Protein AF-W7Z1G6-F1 (afdb_monomer_lite)

Foldseek 3Di:
DDDDLLRLLVLLQVQDVVQHVDHFDDSDLVRLLVSLLVCVVVPVDPQRPDPQDGVNDRSVNDDSSRSSVVSCVRGSVD

Secondary structure (DSSP, 8-state):
-PPPHHHHHHHHHHHHHHHSS---SSSSHHHHHHHHHHHHHTT--TTEEETTEETTEEGGGS-HHHHHHHHHHHTTT-

pLDDT: mean 93.92, std 6.49, range [56.5, 98.0]

Organism: NCBI:txid1236976

Radius of gyration: 11.61 Å; chains: 1; bounding box: 25×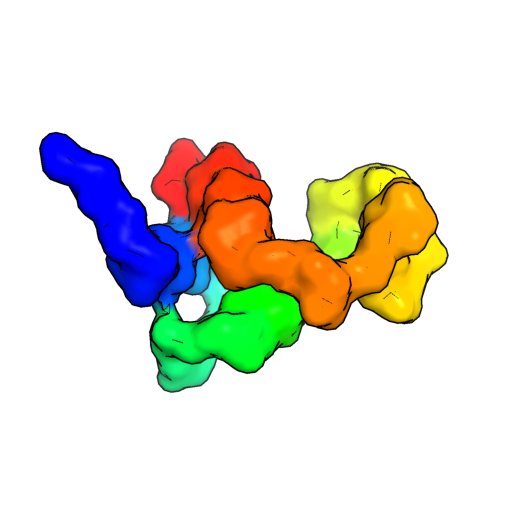27×30 Å

Sequence (78 aa):
MLKTTEQLIERALDGVELATDISHCDHSSKELRRVLFDLAEDGAWSEYEGNGYFEDVHISEMSDREIARILIRDYANA

Structure (mmCIF, N/CA/C/O backbone):
data_AF-W7Z1G6-F1
#
_entry.id   AF-W7Z1G6-F1
#
loop_
_atom_site.group_PDB
_atom_site.id
_atom_site.type_symbol
_atom_site.label_atom_id
_atom_site.label_alt_id
_atom_site.label_comp_id
_atom_site.label_asym_id
_atom_site.label_entity_id
_atom_site.label_seq_id
_atom_site.pdbx_PDB_ins_code
_atom_site.Cartn_x
_atom_site.Cartn_y
_atom_site.Cartn_z
_atom_site.occupancy
_atom_site.B_iso_or_equiv
_atom_site.auth_seq_id
_atom_site.auth_comp_id
_atom_site.auth_asym_id
_atom_site.auth_atom_id
_atom_site.pdbx_PDB_model_num
ATOM 1 N N . MET A 1 1 ? -11.843 15.011 15.105 1.00 65.06 1 MET A N 1
ATOM 2 C CA . MET A 1 1 ? -10.440 14.648 15.405 1.00 65.06 1 MET A CA 1
ATOM 3 C C . MET A 1 1 ? -9.858 13.999 14.157 1.00 65.06 1 MET A C 1
ATOM 5 O O . MET A 1 1 ? -10.551 13.175 13.572 1.00 65.06 1 MET A O 1
ATOM 9 N N . LEU A 1 2 ? -8.677 14.412 13.684 1.00 79.69 2 LEU A N 1
ATOM 10 C CA . LEU A 1 2 ? -8.030 13.757 12.538 1.00 79.69 2 LEU A CA 1
ATOM 11 C C . LEU A 1 2 ? -7.441 12.415 12.995 1.00 79.69 2 LEU A C 1
ATOM 13 O O . LEU A 1 2 ? -6.832 12.368 14.059 1.00 79.69 2 LEU A O 1
ATOM 17 N N . LYS A 1 3 ? -7.619 11.349 12.201 1.00 88.75 3 LYS A N 1
ATOM 18 C CA . LYS A 1 3 ? -7.001 10.039 12.473 1.00 88.75 3 LYS A CA 1
ATOM 19 C C . LYS A 1 3 ? -5.474 10.137 12.409 1.00 88.75 3 LYS A C 1
ATOM 21 O O . LYS A 1 3 ? -4.946 10.803 11.498 1.00 88.75 3 LYS A O 1
ATOM 26 N N . THR A 1 4 ? -4.796 9.468 13.344 1.00 95.75 4 THR A N 1
ATOM 27 C CA . THR A 1 4 ? -3.332 9.306 13.311 1.00 95.75 4 THR A CA 1
ATOM 28 C C . THR A 1 4 ? -2.922 8.458 12.107 1.00 95.75 4 THR A C 1
ATOM 30 O O . THR A 1 4 ? -3.776 7.893 11.422 1.00 95.75 4 THR A O 1
ATOM 33 N N . THR A 1 5 ? -1.629 8.416 11.788 1.00 96.19 5 THR A N 1
ATOM 34 C CA . THR A 1 5 ? -1.148 7.577 10.682 1.00 96.19 5 THR A CA 1
ATOM 35 C C . THR A 1 5 ? -1.343 6.101 11.012 1.00 96.19 5 THR A C 1
ATOM 37 O O . THR A 1 5 ? -1.864 5.377 10.176 1.00 96.19 5 THR A O 1
ATOM 40 N N . GLU A 1 6 ? -1.068 5.682 12.245 1.00 96.69 6 GLU A N 1
ATOM 41 C CA . GLU A 1 6 ? -1.256 4.302 12.710 1.00 96.69 6 GLU A CA 1
ATOM 42 C C . GLU A 1 6 ? -2.719 3.857 12.556 1.00 96.69 6 GLU A C 1
ATOM 44 O O . GLU A 1 6 ? -2.990 2.817 11.970 1.00 96.69 6 GLU A O 1
ATOM 49 N N . GLN A 1 7 ? -3.676 4.707 12.949 1.00 97.00 7 GLN A N 1
ATOM 50 C CA . GLN A 1 7 ? -5.113 4.440 12.775 1.00 97.00 7 GLN A CA 1
ATOM 51 C C . GLN A 1 7 ? -5.560 4.369 11.307 1.00 97.00 7 GLN A C 1
ATOM 53 O O . GLN A 1 7 ? -6.632 3.841 11.004 1.00 97.00 7 GLN A O 1
ATOM 58 N N . LEU A 1 8 ? -4.813 4.990 10.390 1.00 97.75 8 LEU A N 1
ATOM 59 C CA . LEU A 1 8 ? -5.070 4.858 8.958 1.00 97.75 8 LEU A CA 1
ATOM 60 C C . LEU A 1 8 ? -4.470 3.564 8.415 1.00 97.75 8 LEU A C 1
ATOM 62 O O . LEU A 1 8 ? -5.128 2.930 7.602 1.00 97.75 8 LEU A O 1
ATOM 66 N N . ILE A 1 9 ? -3.277 3.174 8.867 1.00 98.00 9 ILE A N 1
ATOM 67 C CA . ILE A 1 9 ? -2.642 1.909 8.480 1.00 98.00 9 ILE A CA 1
ATOM 68 C C . ILE A 1 9 ? -3.520 0.731 8.898 1.00 98.00 9 ILE A C 1
ATOM 70 O O . ILE A 1 9 ? -3.849 -0.090 8.051 1.00 98.00 9 ILE A O 1
ATOM 74 N N . GLU A 1 10 ? -3.964 0.707 10.158 1.00 97.38 10 GLU A N 1
ATOM 75 C CA . GLU A 1 10 ? -4.861 -0.328 10.688 1.00 97.38 10 GLU A CA 1
ATOM 76 C C . GLU A 1 10 ? -6.114 -0.467 9.821 1.00 97.38 10 GLU A C 1
ATOM 78 O O . GLU A 1 10 ? -6.364 -1.505 9.218 1.00 97.38 10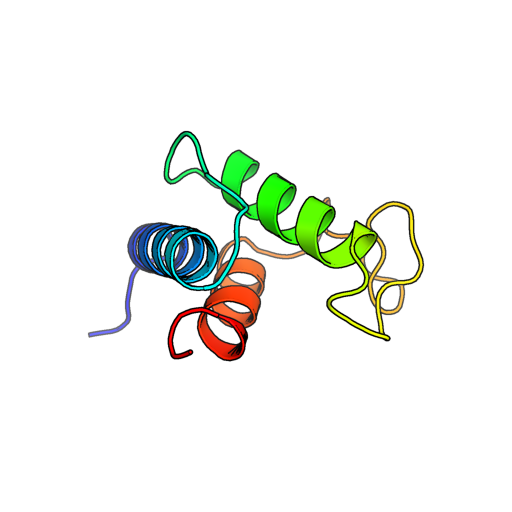 GLU A O 1
ATOM 83 N N . ARG A 1 11 ? -6.834 0.642 9.621 1.00 96.75 11 ARG A N 1
ATOM 84 C CA . ARG A 1 11 ? -8.048 0.643 8.799 1.00 96.75 11 ARG A CA 1
ATOM 85 C C . ARG A 1 11 ? -7.799 0.245 7.340 1.00 96.75 11 ARG A C 1
ATOM 87 O O . ARG A 1 11 ? -8.688 -0.332 6.721 1.00 96.75 11 ARG A O 1
ATOM 94 N N . ALA A 1 12 ? -6.673 0.651 6.759 1.00 97.69 12 ALA A N 1
ATOM 95 C CA . ALA A 1 12 ? -6.335 0.323 5.379 1.00 97.69 12 ALA A CA 1
ATOM 96 C C . ALA A 1 12 ? -6.137 -1.182 5.213 1.00 97.69 12 ALA A C 1
ATOM 98 O O . ALA A 1 12 ? -6.733 -1.775 4.320 1.00 97.69 12 ALA A O 1
ATOM 99 N N . LEU A 1 13 ? -5.332 -1.777 6.090 1.00 97.81 13 LEU A N 1
ATOM 100 C CA . LEU A 1 13 ? -4.985 -3.190 6.044 1.00 97.81 13 LEU A CA 1
ATOM 101 C C . LEU A 1 13 ? -6.184 -4.088 6.360 1.00 97.81 13 LEU A C 1
ATOM 103 O O . LEU A 1 13 ? -6.450 -5.010 5.594 1.00 97.81 13 LEU A O 1
ATOM 107 N N . ASP A 1 14 ? -6.969 -3.752 7.387 1.00 96.50 14 ASP A N 1
ATOM 108 C CA . ASP A 1 14 ? -8.219 -4.460 7.694 1.00 96.50 14 ASP A CA 1
ATOM 109 C C . 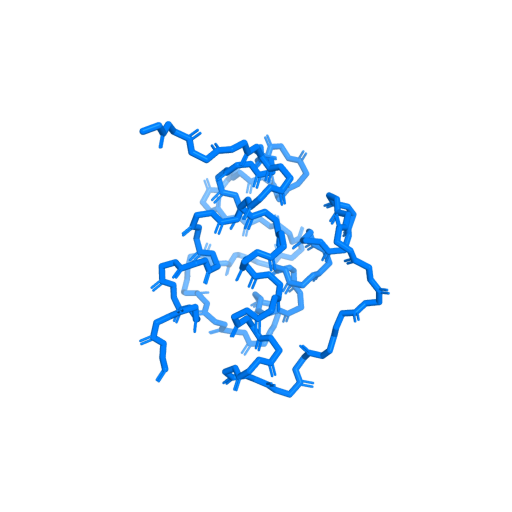ASP A 1 14 ? -9.205 -4.379 6.519 1.00 96.50 14 ASP A C 1
ATOM 111 O O . ASP A 1 14 ? -9.866 -5.352 6.169 1.00 96.50 14 ASP A O 1
ATOM 115 N N . GLY A 1 15 ? -9.305 -3.206 5.885 1.00 96.25 15 GLY A N 1
ATOM 116 C CA . GLY A 1 15 ? -10.175 -3.005 4.729 1.00 96.25 15 GLY A CA 1
ATOM 117 C C . GLY A 1 15 ? -9.767 -3.851 3.525 1.00 96.25 15 GLY A C 1
ATOM 118 O O . GLY A 1 15 ? -10.628 -4.427 2.869 1.00 96.25 15 GLY A O 1
ATOM 119 N N . VAL A 1 16 ? -8.465 -3.953 3.249 1.00 97.19 16 VAL A N 1
ATOM 120 C CA . VAL A 1 16 ? -7.945 -4.806 2.171 1.00 97.19 16 VAL A CA 1
ATOM 121 C C . VAL A 1 16 ? -8.180 -6.284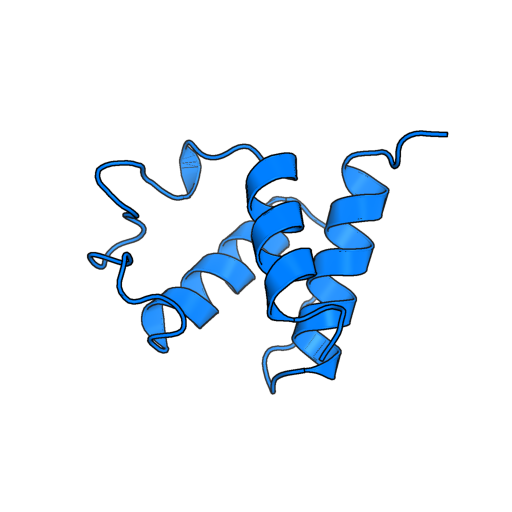 2.472 1.00 97.19 16 VAL A C 1
ATOM 123 O O . VAL A 1 16 ? -8.666 -6.989 1.593 1.00 97.19 16 VAL A O 1
ATOM 126 N N . GLU A 1 17 ? -7.896 -6.748 3.691 1.00 95.81 17 GLU A N 1
ATOM 127 C CA . GLU A 1 17 ? -8.122 -8.149 4.080 1.00 95.81 17 GLU A CA 1
ATOM 128 C C . GLU A 1 17 ? -9.606 -8.543 3.998 1.00 95.81 17 GLU A C 1
ATOM 130 O O . GLU A 1 17 ? -9.932 -9.671 3.650 1.00 95.81 17 GLU A O 1
ATOM 135 N N . LEU A 1 18 ? -10.526 -7.617 4.284 1.00 95.25 18 LEU A N 1
ATOM 136 C CA . LEU A 1 18 ? -11.964 -7.874 4.150 1.00 95.25 18 LEU A CA 1
ATOM 137 C C . LEU A 1 18 ? -12.446 -7.872 2.693 1.00 95.25 18 LEU A C 1
ATOM 139 O O . LEU A 1 18 ? -13.394 -8.585 2.365 1.00 95.25 18 LEU A O 1
ATOM 143 N N . ALA A 1 19 ? -11.837 -7.049 1.838 1.00 95.69 19 ALA A N 1
ATOM 144 C CA . ALA A 1 19 ? -12.262 -6.863 0.452 1.00 95.69 19 ALA A CA 1
ATOM 145 C C . ALA A 1 19 ? -11.565 -7.808 -0.542 1.00 95.69 19 ALA A C 1
ATOM 147 O O . ALA A 1 19 ? -11.997 -7.917 -1.691 1.00 95.69 19 ALA A O 1
ATOM 148 N N . THR A 1 20 ? -10.472 -8.453 -0.133 1.00 94.00 20 THR A N 1
ATOM 149 C CA . THR A 1 20 ? -9.590 -9.242 -1.002 1.00 94.00 20 THR A CA 1
ATOM 150 C C . THR A 1 20 ? -9.086 -10.494 -0.282 1.00 94.00 20 THR A C 1
ATOM 152 O O . THR A 1 20 ? -9.227 -10.615 0.927 1.00 94.00 20 THR A O 1
ATOM 155 N N . ASP A 1 21 ? -8.438 -11.410 -1.003 1.00 92.69 21 ASP A N 1
ATOM 156 C CA . ASP A 1 21 ? -7.778 -12.580 -0.399 1.00 92.69 21 ASP A CA 1
ATOM 157 C C . ASP A 1 21 ? -6.360 -12.265 0.141 1.00 92.69 21 ASP A C 1
ATOM 159 O O . ASP A 1 21 ? -5.616 -13.170 0.530 1.00 92.69 21 ASP A O 1
ATOM 163 N N . ILE A 1 22 ? -5.949 -10.988 0.166 1.00 93.44 22 ILE A N 1
ATOM 164 C CA . ILE A 1 22 ? -4.634 -10.567 0.665 1.00 93.44 22 ILE A CA 1
ATOM 165 C C . ILE A 1 22 ? -4.704 -10.347 2.178 1.00 93.44 22 ILE A C 1
ATOM 167 O O . ILE A 1 22 ? -5.186 -9.326 2.666 1.00 93.44 22 ILE A O 1
ATOM 171 N N . SER A 1 23 ? -4.145 -11.293 2.929 1.00 94.31 23 SER A N 1
ATOM 172 C CA . SER A 1 23 ? -3.944 -11.164 4.376 1.00 94.31 23 SER A CA 1
ATOM 173 C C . SER A 1 23 ? -2.746 -10.274 4.713 1.00 94.31 23 SER A C 1
ATOM 175 O O . SER A 1 23 ? -1.777 -10.218 3.946 1.00 94.31 23 SER A O 1
ATOM 177 N N . HIS A 1 24 ? -2.755 -9.672 5.904 1.00 93.50 24 HIS A N 1
ATOM 178 C CA . HIS A 1 24 ? -1.623 -8.936 6.464 1.00 93.50 24 HIS A CA 1
ATOM 179 C C . HIS A 1 24 ? -1.200 -9.504 7.830 1.00 93.50 24 HIS A C 1
ATOM 181 O O . HIS A 1 24 ? -2.004 -10.074 8.561 1.00 93.50 24 HIS A O 1
ATOM 187 N N . CYS A 1 25 ? 0.084 -9.390 8.169 1.00 93.00 25 CYS A N 1
ATOM 188 C CA . CYS A 1 25 ? 0.646 -9.968 9.395 1.00 93.00 25 CYS A CA 1
ATOM 189 C C . CYS A 1 25 ? 0.651 -9.002 10.590 1.00 93.00 25 CYS A C 1
ATOM 191 O O . CYS A 1 25 ? 0.629 -9.447 11.738 1.00 93.00 25 CYS A O 1
ATOM 193 N N . ASP A 1 26 ? 0.748 -7.696 10.333 1.00 96.06 26 ASP A N 1
ATOM 194 C CA . ASP A 1 26 ? 0.757 -6.643 11.347 1.00 96.06 26 ASP A CA 1
ATOM 195 C C . ASP A 1 26 ? 0.298 -5.295 10.770 1.00 96.06 26 ASP A C 1
ATOM 197 O O . ASP A 1 26 ? 0.219 -5.108 9.557 1.00 96.06 26 ASP A O 1
ATOM 201 N N . HIS A 1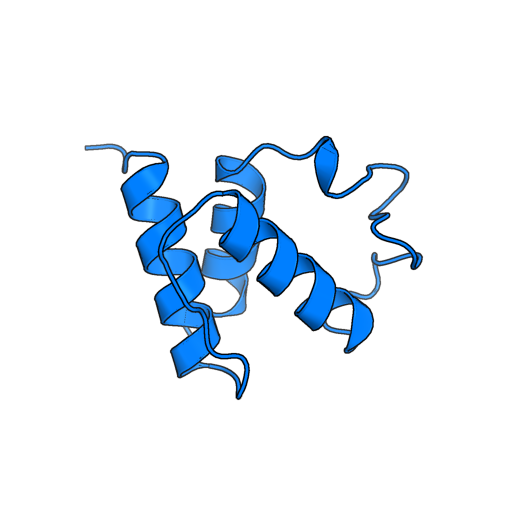 27 ? 0.021 -4.324 11.643 1.00 96.81 27 HIS A N 1
ATOM 202 C CA . HIS A 1 27 ? -0.345 -2.962 11.242 1.00 96.81 27 HIS A CA 1
ATOM 203 C C . HIS A 1 27 ? 0.879 -2.042 11.118 1.00 96.81 27 HIS A C 1
ATOM 205 O O . HIS A 1 27 ? 0.955 -0.997 11.769 1.00 96.81 27 HIS A O 1
ATOM 211 N N . SER A 1 28 ? 1.868 -2.432 10.305 1.00 97.62 28 SER A N 1
ATOM 212 C CA . SER A 1 28 ? 3.104 -1.661 10.096 1.00 97.62 28 SER A CA 1
ATOM 213 C C . SER A 1 28 ? 3.186 -0.964 8.734 1.00 97.62 28 SER A C 1
ATOM 215 O O . SER A 1 28 ? 2.579 -1.375 7.747 1.00 97.62 28 SER A O 1
ATOM 217 N N . SER A 1 29 ? 4.029 0.070 8.646 1.00 97.31 29 SER A N 1
ATOM 218 C CA . SER A 1 29 ? 4.373 0.753 7.387 1.00 97.31 29 SER A CA 1
ATOM 219 C C . SER A 1 29 ? 4.955 -0.187 6.330 1.00 97.31 29 SER A C 1
ATOM 221 O O . SER A 1 29 ? 4.761 0.013 5.132 1.00 97.31 29 SER A O 1
ATOM 223 N N . LYS A 1 30 ? 5.702 -1.208 6.767 1.00 96.88 30 LYS A N 1
ATOM 224 C CA . LYS A 1 30 ? 6.295 -2.201 5.870 1.00 96.88 30 LYS A CA 1
ATOM 225 C C . LYS A 1 30 ? 5.204 -3.071 5.257 1.00 96.88 30 LYS A C 1
ATOM 227 O O . LYS A 1 30 ? 5.209 -3.276 4.047 1.00 96.88 30 LYS A O 1
ATOM 232 N N . GLU A 1 31 ? 4.283 -3.541 6.087 1.00 97.56 31 GLU A N 1
ATOM 233 C CA . GLU A 1 31 ? 3.190 -4.397 5.646 1.00 97.56 31 GLU A CA 1
ATOM 234 C C . GLU A 1 31 ? 2.211 -3.641 4.748 1.00 97.56 31 GLU A C 1
ATOM 236 O O . GLU A 1 31 ? 1.845 -4.133 3.686 1.00 97.56 31 GLU A O 1
ATOM 241 N N . LEU A 1 32 ? 1.910 -2.386 5.085 1.00 98.00 32 LEU A N 1
ATOM 242 C CA . LEU A 1 32 ? 1.148 -1.472 4.237 1.00 98.00 32 LEU A CA 1
ATOM 243 C C . LEU A 1 32 ? 1.725 -1.357 2.816 1.00 98.00 32 LEU A C 1
ATOM 245 O O . LEU A 1 32 ? 0.987 -1.407 1.834 1.00 98.00 32 LEU A O 1
ATOM 249 N N . ARG A 1 33 ? 3.049 -1.201 2.698 1.00 97.62 33 ARG A N 1
ATOM 250 C CA . ARG A 1 33 ? 3.734 -1.095 1.400 1.00 97.62 33 ARG A CA 1
ATOM 251 C C . ARG A 1 33 ? 3.758 -2.415 0.649 1.00 97.62 33 ARG A C 1
ATOM 253 O O . ARG A 1 33 ? 3.573 -2.393 -0.562 1.00 97.62 33 ARG A O 1
ATOM 260 N N . ARG A 1 34 ? 3.970 -3.536 1.349 1.00 97.19 34 ARG A N 1
ATOM 261 C CA . ARG A 1 34 ? 3.875 -4.875 0.754 1.00 97.19 34 ARG A CA 1
ATOM 262 C C . ARG A 1 34 ? 2.491 -5.078 0.145 1.00 97.19 34 ARG A C 1
ATOM 264 O O . ARG A 1 34 ? 2.399 -5.413 -1.022 1.00 97.19 34 ARG A O 1
ATOM 271 N N . VAL A 1 35 ? 1.438 -4.806 0.912 1.00 97.12 35 VAL A N 1
ATOM 272 C CA . VAL A 1 35 ? 0.050 -4.969 0.465 1.00 97.12 35 VAL A CA 1
ATOM 273 C C . VAL A 1 35 ? -0.267 -4.072 -0.731 1.00 97.12 35 VAL A C 1
ATOM 275 O O . VAL A 1 35 ? -0.861 -4.546 -1.693 1.00 97.12 35 VAL A O 1
ATOM 278 N N . LEU A 1 36 ? 0.163 -2.802 -0.717 1.00 96.94 36 LEU A N 1
ATOM 279 C CA . LEU A 1 36 ? 0.018 -1.931 -1.888 1.00 96.94 36 LEU A CA 1
ATOM 280 C C . LEU A 1 36 ? 0.726 -2.519 -3.117 1.00 96.94 36 LEU A C 1
ATOM 282 O O . LEU A 1 36 ? 0.155 -2.510 -4.201 1.00 96.94 36 LEU A O 1
ATOM 286 N N . PHE A 1 37 ? 1.957 -3.003 -2.948 1.00 96.19 37 PHE A N 1
ATOM 287 C CA . PHE A 1 37 ? 2.746 -3.579 -4.033 1.00 96.19 37 PHE A CA 1
ATOM 288 C C . PHE A 1 37 ? 2.099 -4.847 -4.602 1.00 96.19 37 PHE A C 1
ATOM 290 O O . PHE A 1 37 ? 1.959 -4.949 -5.814 1.00 96.19 37 PHE A O 1
ATOM 297 N N . ASP A 1 38 ? 1.644 -5.764 -3.747 1.00 95.88 38 ASP A N 1
ATOM 298 C CA . ASP A 1 38 ? 0.996 -7.012 -4.168 1.00 95.88 38 ASP A CA 1
ATOM 299 C C . ASP A 1 38 ? -0.293 -6.727 -4.959 1.00 95.88 38 ASP A C 1
ATOM 301 O O . ASP A 1 38 ? -0.483 -7.262 -6.047 1.00 95.88 38 ASP A O 1
ATOM 305 N N . LEU A 1 39 ? -1.134 -5.801 -4.478 1.00 95.88 39 LEU A N 1
ATOM 306 C CA . LEU A 1 39 ? -2.328 -5.356 -5.208 1.00 95.88 39 LEU A CA 1
ATOM 307 C C . LEU A 1 39 ? -1.980 -4.732 -6.567 1.00 95.88 39 LEU A C 1
ATOM 309 O O . LEU A 1 39 ? -2.688 -4.938 -7.553 1.00 95.88 39 LEU A O 1
ATOM 313 N N . ALA A 1 40 ? -0.904 -3.948 -6.622 1.00 94.94 40 ALA A N 1
ATOM 314 C CA . ALA A 1 40 ? -0.467 -3.295 -7.846 1.00 94.94 40 ALA A CA 1
ATOM 315 C C . ALA A 1 40 ? 0.027 -4.312 -8.888 1.00 94.94 40 ALA A C 1
ATOM 317 O O . ALA A 1 40 ? -0.376 -4.233 -10.047 1.00 94.94 40 ALA A O 1
ATOM 318 N N . GLU A 1 41 ? 0.828 -5.296 -8.469 1.00 93.44 41 GLU A N 1
ATOM 319 C CA . GLU A 1 41 ? 1.275 -6.414 -9.313 1.00 93.44 41 GLU A CA 1
ATOM 320 C C . GLU A 1 41 ? 0.101 -7.278 -9.808 1.00 93.44 41 GLU A C 1
ATOM 322 O O . GLU A 1 41 ? 0.128 -7.757 -10.942 1.00 93.44 41 GLU A O 1
ATOM 327 N N . ASP A 1 42 ? -0.973 -7.390 -9.020 1.00 93.44 42 ASP A N 1
ATOM 328 C CA . ASP A 1 42 ? -2.229 -8.044 -9.420 1.00 93.44 42 ASP A CA 1
ATOM 329 C C . ASP A 1 42 ? -3.107 -7.181 -10.356 1.00 93.44 42 ASP A C 1
ATOM 331 O O . ASP A 1 42 ? -4.181 -7.608 -10.793 1.00 93.44 42 ASP A O 1
ATOM 335 N N . GLY A 1 43 ? -2.657 -5.974 -10.712 1.00 92.94 43 GLY A N 1
ATOM 336 C CA . GLY A 1 43 ? -3.320 -5.096 -11.677 1.00 92.94 43 GLY A CA 1
ATOM 337 C C . GLY A 1 43 ? -4.441 -4.234 -11.092 1.00 92.94 43 GLY A C 1
ATOM 338 O O . GLY A 1 43 ? -5.336 -3.824 -11.834 1.00 92.94 43 GLY A O 1
ATOM 339 N N . ALA A 1 44 ? -4.412 -3.943 -9.785 1.00 93.50 44 ALA A N 1
ATOM 340 C CA . ALA A 1 44 ? -5.420 -3.107 -9.123 1.00 93.50 44 ALA A CA 1
ATOM 341 C C . ALA A 1 44 ? -5.510 -1.674 -9.680 1.00 93.50 44 ALA A C 1
ATOM 343 O O . ALA A 1 44 ? -6.587 -1.074 -9.648 1.00 93.50 44 ALA A O 1
ATOM 344 N N . TRP A 1 45 ? -4.407 -1.130 -10.207 1.00 94.06 45 TRP A N 1
ATOM 345 C CA . TRP A 1 45 ? -4.341 0.235 -10.737 1.00 94.06 45 TRP A CA 1
ATOM 346 C C . TRP A 1 45 ? -3.682 0.267 -12.114 1.00 94.06 45 TRP A C 1
ATOM 348 O O . TRP A 1 45 ? -2.613 -0.301 -12.319 1.00 94.06 45 TRP A O 1
ATOM 358 N N . SER A 1 46 ? -4.308 0.980 -13.052 1.00 94.31 46 SER A N 1
ATOM 359 C CA . SER A 1 46 ? -3.791 1.174 -14.415 1.00 94.31 46 SER A CA 1
ATOM 360 C C . SER A 1 46 ? -2.544 2.058 -14.480 1.00 94.31 46 SER A C 1
ATOM 362 O O . SER A 1 46 ? -1.798 2.010 -15.451 1.00 94.31 46 SER A O 1
ATOM 364 N N . GLU A 1 47 ? -2.349 2.865 -13.444 1.00 92.00 47 GLU A N 1
ATOM 365 C CA . GLU A 1 47 ? -1.250 3.796 -13.230 1.00 92.00 47 GLU A CA 1
ATOM 366 C C . GLU A 1 47 ? 0.020 3.085 -12.741 1.00 92.00 47 GLU A C 1
ATOM 368 O O . GLU A 1 47 ? 1.075 3.709 -12.647 1.00 92.00 47 GLU A O 1
ATOM 373 N N . TYR A 1 48 ? -0.075 1.793 -12.406 1.00 94.62 48 TYR A N 1
ATOM 374 C CA . TYR A 1 48 ? 1.074 0.996 -12.013 1.00 94.62 48 TYR A CA 1
ATOM 375 C C . TYR A 1 48 ? 1.918 0.621 -13.235 1.00 94.62 48 TYR A C 1
ATOM 377 O O . TYR A 1 48 ? 1.465 -0.072 -14.146 1.00 94.62 48 TYR A O 1
ATOM 385 N N . GLU A 1 49 ? 3.173 1.058 -13.236 1.00 93.81 49 GLU A N 1
ATOM 386 C CA . GLU A 1 49 ? 4.114 0.869 -14.347 1.00 93.81 49 GLU A CA 1
ATOM 387 C C . GLU A 1 49 ? 5.002 -0.376 -14.167 1.00 93.81 49 GLU A C 1
ATOM 389 O O . GLU A 1 49 ? 5.804 -0.713 -15.042 1.00 93.81 49 GLU A O 1
ATOM 394 N N . GLY A 1 50 ? 4.845 -1.084 -13.044 1.00 93.44 50 GLY A N 1
ATOM 395 C CA . GLY A 1 50 ? 5.673 -2.222 -12.655 1.00 93.44 50 GLY A CA 1
ATOM 396 C C . GLY A 1 50 ? 6.848 -1.833 -11.757 1.00 93.44 50 GLY A C 1
ATOM 397 O O . GLY A 1 50 ? 7.261 -0.674 -11.683 1.00 93.44 50 GLY A O 1
ATOM 398 N N . ASN A 1 51 ? 7.411 -2.826 -11.060 1.00 92.69 51 ASN A N 1
ATOM 399 C CA . ASN A 1 51 ? 8.592 -2.662 -10.202 1.00 92.69 51 ASN A CA 1
ATOM 400 C C . ASN A 1 51 ? 8.454 -1.528 -9.161 1.00 92.69 51 ASN A C 1
ATOM 402 O O . ASN A 1 51 ? 9.416 -0.827 -8.856 1.00 92.69 51 ASN A O 1
ATOM 406 N N . GLY A 1 52 ? 7.247 -1.340 -8.629 1.00 92.50 52 GLY A N 1
ATOM 407 C CA . GLY A 1 52 ? 6.963 -0.404 -7.549 1.00 92.50 52 GLY A CA 1
ATOM 408 C C . GLY A 1 52 ? 6.733 1.038 -7.993 1.00 92.50 52 GLY A C 1
ATOM 409 O O . GLY A 1 52 ? 6.703 1.899 -7.122 1.00 92.50 52 GLY A O 1
ATOM 410 N N . TYR A 1 53 ? 6.578 1.329 -9.286 1.00 95.38 53 TYR A N 1
ATOM 411 C CA . TYR A 1 53 ? 6.366 2.692 -9.786 1.00 95.38 53 TYR A CA 1
ATOM 412 C C . TYR A 1 53 ? 4.895 2.989 -10.110 1.00 95.38 53 TYR A C 1
ATOM 414 O O . TYR A 1 53 ? 4.222 2.195 -10.767 1.00 95.38 53 TYR A O 1
ATOM 422 N N . PHE A 1 54 ? 4.426 4.157 -9.666 1.00 93.19 54 PHE A N 1
ATOM 423 C CA . PHE A 1 54 ? 3.151 4.778 -10.026 1.00 93.19 54 PHE A CA 1
ATOM 424 C C . PHE A 1 54 ? 3.430 6.179 -10.575 1.00 93.19 54 PHE A C 1
ATOM 426 O O . PHE A 1 54 ? 3.865 7.033 -9.804 1.00 93.19 54 PHE A O 1
ATOM 433 N N . GLU A 1 55 ? 3.191 6.423 -11.866 1.00 91.62 55 GLU A N 1
ATOM 434 C CA . GLU A 1 55 ? 3.416 7.732 -12.516 1.00 91.62 55 GLU A CA 1
ATOM 435 C C . GLU A 1 55 ? 4.766 8.378 -12.123 1.00 91.62 55 GLU A C 1
ATOM 437 O O . GLU A 1 55 ? 4.808 9.448 -11.513 1.00 91.62 55 GLU A O 1
ATOM 442 N N . ASP A 1 56 ? 5.883 7.699 -12.406 1.00 91.62 56 ASP A N 1
ATOM 443 C CA . ASP A 1 56 ? 7.253 8.101 -12.025 1.00 91.62 56 ASP A CA 1
ATOM 444 C C . ASP A 1 56 ? 7.558 8.185 -10.505 1.00 91.62 56 ASP A C 1
ATOM 446 O O . ASP A 1 56 ? 8.690 8.497 -10.123 1.00 91.62 56 ASP A O 1
ATOM 450 N N . VAL A 1 57 ? 6.610 7.878 -9.609 1.00 94.38 57 VAL A N 1
ATOM 451 C CA . VAL A 1 57 ? 6.820 7.859 -8.148 1.00 94.38 57 VAL A CA 1
ATOM 452 C C . VAL A 1 57 ? 6.950 6.425 -7.647 1.00 94.38 57 VAL A C 1
ATOM 454 O O . VAL A 1 57 ? 6.028 5.619 -7.777 1.00 94.38 57 VAL A O 1
ATOM 457 N N . HIS A 1 58 ? 8.077 6.089 -7.014 1.00 95.12 58 HIS A N 1
ATOM 458 C CA . HIS A 1 58 ? 8.240 4.758 -6.435 1.00 95.12 58 HIS A CA 1
ATOM 459 C C . HIS A 1 58 ? 7.465 4.628 -5.112 1.00 95.12 58 HIS A C 1
ATOM 461 O O . HIS A 1 58 ? 7.473 5.540 -4.280 1.00 95.12 58 HIS A O 1
ATOM 467 N N . ILE A 1 59 ? 6.869 3.460 -4.840 1.00 93.12 59 ILE A N 1
ATOM 468 C CA . ILE A 1 59 ? 6.110 3.183 -3.608 1.00 93.12 59 ILE A CA 1
ATOM 469 C C . ILE A 1 59 ? 6.925 3.533 -2.367 1.00 93.12 59 ILE A C 1
ATOM 471 O O . ILE A 1 59 ? 6.354 4.019 -1.400 1.00 93.12 59 ILE A O 1
ATOM 475 N N . SER A 1 60 ? 8.246 3.318 -2.360 1.00 92.94 60 SER A N 1
ATOM 476 C CA . SER A 1 60 ? 9.102 3.655 -1.208 1.00 92.94 60 SER A CA 1
ATOM 477 C C . SER A 1 60 ? 9.179 5.152 -0.899 1.00 92.94 60 SER A C 1
ATOM 479 O O . SER A 1 60 ? 9.541 5.516 0.216 1.00 92.94 60 SER A O 1
ATOM 481 N N . GLU A 1 61 ? 8.881 6.008 -1.873 1.00 95.56 61 GLU A N 1
ATOM 482 C CA . GLU A 1 61 ? 8.914 7.468 -1.748 1.00 95.56 61 GLU A CA 1
ATOM 483 C C . GLU A 1 61 ? 7.570 8.033 -1.269 1.00 95.56 61 GLU A C 1
ATOM 485 O O . GLU A 1 61 ? 7.525 9.123 -0.700 1.00 95.56 61 GLU A O 1
ATOM 490 N N . MET A 1 62 ? 6.480 7.274 -1.421 1.00 95.81 62 MET A N 1
ATOM 491 C CA . MET A 1 62 ? 5.156 7.647 -0.918 1.00 95.81 62 MET A CA 1
ATOM 492 C C . MET A 1 62 ? 5.127 7.627 0.613 1.00 95.81 62 MET A C 1
ATOM 494 O O . MET A 1 62 ? 5.722 6.750 1.245 1.00 95.81 62 MET A O 1
ATOM 498 N N . SER A 1 63 ? 4.390 8.536 1.249 1.00 97.25 63 SER A N 1
ATOM 499 C CA . SER A 1 63 ? 4.185 8.479 2.700 1.00 97.25 63 SER A CA 1
ATOM 500 C C . SER A 1 63 ? 3.181 7.387 3.086 1.00 97.25 63 SER A C 1
ATOM 502 O O . SER A 1 63 ? 2.227 7.112 2.359 1.00 97.25 63 SER A O 1
ATOM 504 N N . ASP A 1 64 ? 3.319 6.808 4.284 1.00 97.88 64 ASP A N 1
ATOM 505 C CA . ASP A 1 64 ? 2.365 5.794 4.770 1.00 97.88 64 ASP A CA 1
ATOM 506 C C . ASP A 1 64 ? 0.928 6.328 4.805 1.00 97.88 64 ASP A C 1
ATOM 508 O O . ASP A 1 64 ? -0.038 5.603 4.585 1.00 97.88 64 ASP A O 1
ATOM 512 N N . ARG A 1 65 ? 0.774 7.634 5.046 1.00 97.25 65 ARG A N 1
ATOM 513 C CA . ARG A 1 65 ? -0.530 8.292 5.054 1.00 97.25 65 ARG A CA 1
ATOM 514 C C . ARG A 1 65 ? -1.163 8.341 3.664 1.00 97.25 65 ARG A C 1
ATOM 516 O O . ARG A 1 65 ? -2.386 8.253 3.572 1.00 97.25 65 ARG A O 1
ATOM 523 N N . GLU A 1 66 ? -0.373 8.535 2.613 1.00 96.38 66 GLU A N 1
ATOM 524 C CA . GLU A 1 66 ? -0.855 8.512 1.227 1.00 96.38 66 GLU A CA 1
ATOM 525 C C . GLU A 1 66 ? -1.259 7.100 0.825 1.00 96.38 66 GLU A C 1
ATOM 527 O O . GLU A 1 66 ? -2.395 6.908 0.394 1.00 96.38 66 GLU A O 1
ATOM 532 N N . ILE A 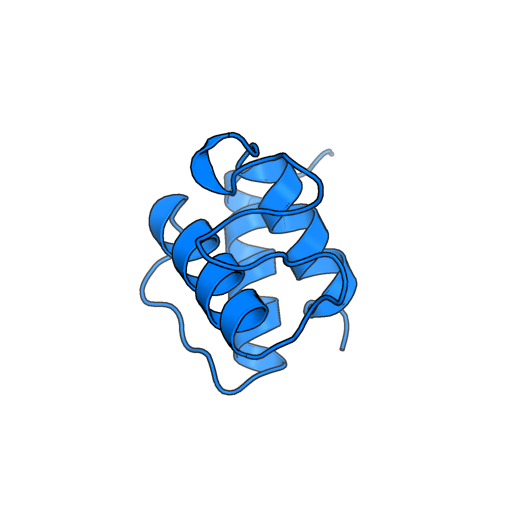1 67 ? -0.401 6.110 1.087 1.00 97.50 67 ILE A N 1
ATOM 533 C CA . ILE A 1 67 ? -0.695 4.702 0.798 1.00 97.50 67 ILE A CA 1
ATOM 534 C C . ILE A 1 67 ? -1.965 4.253 1.527 1.00 97.50 67 ILE A C 1
ATOM 536 O O . ILE A 1 67 ? -2.900 3.753 0.906 1.00 97.50 67 ILE A O 1
ATOM 540 N N . ALA A 1 68 ? -2.056 4.505 2.836 1.00 97.81 68 ALA A N 1
ATOM 541 C CA . ALA A 1 68 ? -3.231 4.130 3.614 1.00 97.81 68 ALA A CA 1
ATOM 542 C C . ALA A 1 68 ? -4.511 4.800 3.092 1.00 97.81 68 ALA A C 1
ATOM 544 O O . ALA A 1 68 ? -5.580 4.201 3.125 1.00 97.81 68 ALA A O 1
ATOM 545 N N . ARG A 1 69 ? -4.437 6.036 2.583 1.00 96.25 69 ARG A N 1
ATOM 546 C CA . ARG A 1 69 ? -5.602 6.713 1.991 1.00 96.25 69 ARG A CA 1
ATOM 547 C C . ARG A 1 69 ? -6.038 6.090 0.671 1.00 96.25 69 ARG A C 1
ATOM 549 O O . ARG A 1 69 ? -7.245 6.018 0.461 1.00 96.25 69 ARG A O 1
ATOM 556 N N . ILE A 1 70 ? -5.100 5.666 -0.175 1.00 95.12 70 ILE A N 1
ATOM 557 C CA . ILE A 1 70 ? -5.399 4.946 -1.421 1.00 95.12 70 ILE A CA 1
ATOM 558 C C . ILE A 1 70 ? -6.138 3.650 -1.086 1.00 95.12 70 ILE A C 1
ATOM 560 O O . ILE A 1 70 ? -7.272 3.462 -1.514 1.00 95.12 70 ILE A O 1
ATOM 564 N N . LEU A 1 71 ? -5.565 2.830 -0.202 1.00 96.75 71 LEU A N 1
ATOM 565 C CA . LEU A 1 71 ? -6.169 1.560 0.202 1.00 96.75 71 LEU A CA 1
ATOM 566 C C . LEU A 1 71 ? -7.526 1.746 0.904 1.00 96.75 71 LEU A C 1
ATOM 568 O O . LEU A 1 71 ? -8.478 1.023 0.628 1.00 96.75 71 LEU A O 1
ATOM 572 N N . ILE A 1 72 ? -7.670 2.761 1.766 1.00 97.00 72 ILE A N 1
ATOM 573 C CA . ILE A 1 72 ? -8.961 3.069 2.404 1.00 97.00 72 ILE A CA 1
ATOM 574 C C . ILE A 1 72 ? -10.016 3.504 1.384 1.00 97.00 72 ILE A C 1
ATOM 576 O O . ILE A 1 72 ? -11.193 3.192 1.564 1.00 97.00 72 ILE A O 1
ATOM 580 N N . ARG A 1 73 ? -9.627 4.291 0.376 1.00 95.44 73 ARG A N 1
ATOM 581 C CA . ARG A 1 73 ? -10.535 4.761 -0.675 1.00 95.44 73 ARG A CA 1
ATOM 582 C C . ARG A 1 73 ? -11.064 3.574 -1.477 1.00 95.44 73 ARG A C 1
ATOM 584 O O . ARG A 1 73 ? -12.271 3.521 -1.696 1.00 95.44 73 ARG A O 1
ATOM 591 N N . ASP A 1 74 ? -10.177 2.652 -1.840 1.00 95.06 74 ASP A N 1
ATOM 592 C CA . ASP A 1 74 ? -10.468 1.614 -2.830 1.00 95.06 74 ASP A CA 1
ATOM 593 C C . ASP A 1 74 ? -11.018 0.321 -2.209 1.00 95.06 74 ASP A C 1
ATOM 595 O O . ASP A 1 74 ? -11.859 -0.325 -2.825 1.00 95.06 74 ASP A O 1
ATOM 599 N N . TYR A 1 75 ? -10.628 -0.018 -0.973 1.00 95.00 75 TYR A N 1
ATOM 600 C CA . TYR A 1 75 ? -10.964 -1.312 -0.359 1.00 95.00 75 TYR A CA 1
ATOM 601 C C . TYR A 1 75 ? -11.724 -1.205 0.963 1.00 95.00 75 TYR A C 1
ATOM 603 O O . TYR A 1 75 ? -12.645 -1.972 1.208 1.00 95.00 75 TYR A O 1
ATOM 611 N N . ALA A 1 76 ? -11.432 -0.217 1.814 1.00 85.38 76 ALA A N 1
ATOM 612 C CA . ALA A 1 76 ? -12.053 -0.151 3.146 1.00 85.38 76 ALA A CA 1
ATOM 613 C C . ALA A 1 76 ? -13.523 0.333 3.168 1.00 85.38 76 ALA A C 1
ATOM 615 O O . ALA A 1 76 ? -14.062 0.573 4.253 1.00 85.38 76 ALA A O 1
ATOM 616 N N . ASN A 1 77 ? -14.152 0.550 2.007 1.00 75.50 77 ASN A N 1
ATOM 617 C CA . ASN A 1 77 ? -15.592 0.831 1.889 1.00 75.50 77 ASN A CA 1
ATOM 618 C C . ASN A 1 77 ? -16.306 -0.107 0.891 1.00 75.50 77 ASN A C 1
ATOM 620 O O . ASN A 1 77 ? -17.446 0.194 0.530 1.00 75.50 77 ASN A O 1
ATOM 624 N N . ALA A 1 78 ? -15.633 -1.161 0.414 1.00 56.50 78 ALA A N 1
ATOM 625 C CA . ALA A 1 78 ? -16.243 -2.223 -0.389 1.00 56.50 78 ALA A CA 1
ATOM 626 C C . ALA A 1 78 ? -17.079 -3.154 0.506 1.00 56.50 78 ALA A C 1
ATOM 628 O O . ALA A 1 78 ? -18.152 -3.595 0.036 1.00 56.50 78 ALA A O 1
#